Protein AF-A0A193CAE5-F1 (afdb_monomer_lite)

Organism: Amycolatopsis orientalis (NCBI:txid31958)

Structure (mmCIF, N/CA/C/O backbone):
data_AF-A0A193CAE5-F1
#
_entry.id   AF-A0A193CAE5-F1
#
loop_
_atom_site.group_PDB
_atom_site.id
_atom_site.type_symbol
_atom_site.label_atom_id
_atom_site.label_alt_id
_atom_site.label_comp_id
_atom_site.label_asym_id
_atom_site.label_entity_id
_atom_site.label_seq_id
_atom_site.pdbx_PDB_ins_code
_atom_site.Cartn_x
_atom_site.Cartn_y
_atom_site.Cartn_z
_atom_site.occupancy
_atom_site.B_iso_or_equiv
_atom_site.auth_seq_id
_atom_site.auth_comp_id
_atom_site.auth_asym_id
_atom_site.auth_atom_id
_atom_site.pdbx_PDB_model_num
ATOM 1 N N . MET A 1 1 ? -1.237 -3.701 -15.164 1.00 75.19 1 MET A N 1
ATOM 2 C CA . MET A 1 1 ? -2.541 -4.185 -14.655 1.00 75.19 1 MET A CA 1
ATOM 3 C C . MET A 1 1 ? -2.560 -4.292 -13.132 1.00 75.19 1 MET A C 1
ATOM 5 O O . MET A 1 1 ? -3.398 -3.635 -12.538 1.00 75.19 1 MET A O 1
ATOM 9 N N . PHE A 1 2 ? -1.618 -4.993 -12.483 1.00 80.44 2 PHE A N 1
ATOM 10 C CA . PHE A 1 2 ? -1.568 -5.095 -11.008 1.00 80.44 2 PHE A CA 1
ATOM 11 C C . PHE A 1 2 ? -1.561 -3.740 -10.274 1.00 80.44 2 PHE A C 1
ATOM 13 O O . PHE A 1 2 ? -2.334 -3.552 -9.340 1.00 80.44 2 PHE A O 1
ATOM 20 N N . GLY A 1 3 ? -0.791 -2.762 -10.768 1.00 77.44 3 GLY A N 1
ATOM 21 C CA . GLY A 1 3 ? -0.753 -1.414 -10.188 1.00 77.44 3 GLY A CA 1
ATOM 22 C C . GLY A 1 3 ? -2.081 -0.648 -10.248 1.00 77.44 3 GLY A C 1
ATOM 23 O O . GLY A 1 3 ? -2.358 0.125 -9.343 1.00 77.44 3 GLY A O 1
ATOM 24 N N . LEU A 1 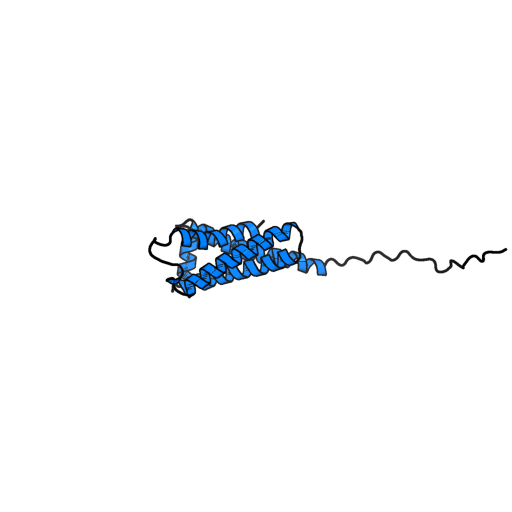4 ? -2.939 -0.899 -11.249 1.00 85.19 4 LEU A N 1
ATOM 25 C CA . LEU A 1 4 ? -4.275 -0.283 -11.327 1.00 85.19 4 LEU A CA 1
ATOM 26 C C . LEU A 1 4 ? -5.214 -0.851 -10.262 1.00 85.19 4 LEU A C 1
ATOM 28 O O . LEU A 1 4 ? -5.928 -0.098 -9.608 1.00 85.19 4 LEU A O 1
ATOM 32 N N . VAL A 1 5 ? -5.182 -2.173 -10.065 1.00 86.75 5 VAL A N 1
ATOM 33 C CA . VAL A 1 5 ? -5.970 -2.838 -9.018 1.00 86.75 5 VAL A CA 1
ATOM 34 C C . VAL A 1 5 ? -5.521 -2.344 -7.643 1.00 86.75 5 VAL A C 1
ATOM 36 O O . VAL A 1 5 ? -6.349 -1.920 -6.842 1.00 86.75 5 VAL A O 1
ATOM 39 N N . ALA A 1 6 ? -4.207 -2.307 -7.400 1.00 84.12 6 ALA A N 1
ATOM 40 C CA . ALA A 1 6 ? -3.646 -1.791 -6.156 1.00 84.12 6 ALA A CA 1
ATOM 41 C C . ALA A 1 6 ? -3.993 -0.307 -5.928 1.00 84.12 6 ALA A C 1
ATOM 43 O O . ALA A 1 6 ? -4.365 0.053 -4.815 1.00 84.12 6 ALA A O 1
ATOM 44 N N . ALA A 1 7 ? -3.946 0.534 -6.969 1.00 88.00 7 ALA A N 1
ATOM 45 C CA . ALA A 1 7 ? -4.352 1.938 -6.885 1.00 88.00 7 ALA A CA 1
ATOM 46 C C . ALA A 1 7 ? -5.833 2.089 -6.512 1.00 88.00 7 ALA A C 1
ATOM 48 O O . ALA A 1 7 ? -6.164 2.880 -5.631 1.00 88.00 7 ALA A O 1
ATOM 49 N N . GLY A 1 8 ? -6.716 1.308 -7.143 1.00 86.25 8 GLY A N 1
ATOM 50 C CA . GLY A 1 8 ? -8.148 1.317 -6.845 1.00 86.25 8 GLY A CA 1
ATOM 51 C C . GLY A 1 8 ? -8.439 0.909 -5.402 1.00 86.25 8 GLY A C 1
ATOM 52 O O . GLY A 1 8 ? -9.167 1.604 -4.696 1.00 86.25 8 GLY A O 1
ATOM 53 N N . CYS A 1 9 ? -7.819 -0.173 -4.926 1.00 87.81 9 CYS A N 1
ATOM 54 C CA . CYS A 1 9 ? -7.984 -0.625 -3.546 1.00 87.81 9 CYS A CA 1
ATOM 55 C C . CYS A 1 9 ? -7.408 0.372 -2.525 1.00 87.81 9 CYS A C 1
ATOM 57 O O . CYS A 1 9 ? -8.066 0.663 -1.525 1.00 87.81 9 CYS A O 1
ATOM 59 N N . ALA A 1 10 ? -6.221 0.928 -2.790 1.00 85.50 10 ALA A N 1
ATOM 60 C CA . ALA A 1 10 ? -5.585 1.914 -1.916 1.00 85.50 10 ALA A CA 1
ATOM 61 C C . ALA A 1 10 ? -6.377 3.225 -1.858 1.00 85.50 10 ALA A C 1
ATOM 63 O O . ALA A 1 10 ? -6.517 3.797 -0.783 1.00 85.50 10 ALA A O 1
ATOM 64 N N . GLY A 1 11 ? -6.944 3.670 -2.984 1.00 87.88 11 GLY A N 1
ATOM 65 C CA . GLY A 1 11 ? -7.785 4.866 -3.052 1.00 87.88 11 GLY A CA 1
ATOM 66 C C . GLY A 1 11 ? -9.171 4.669 -2.433 1.00 87.88 11 GLY A C 1
ATOM 67 O O . GLY A 1 11 ? -9.732 5.609 -1.876 1.00 87.88 11 GLY A O 1
ATOM 68 N N . TYR A 1 12 ? -9.710 3.447 -2.458 1.00 89.62 12 TYR A N 1
ATOM 69 C CA . TYR A 1 12 ? -11.018 3.144 -1.874 1.00 89.62 12 TYR A CA 1
ATOM 70 C C . TYR A 1 12 ? -11.061 3.395 -0.360 1.00 89.62 12 TYR A C 1
ATOM 72 O O . TYR A 1 12 ? -12.051 3.923 0.138 1.00 89.62 12 TYR A O 1
ATOM 80 N N . ILE A 1 13 ? -9.998 3.059 0.377 1.00 86.38 13 ILE A N 1
ATOM 81 C CA . ILE A 1 13 ? -9.950 3.198 1.844 1.00 86.38 13 ILE A CA 1
ATOM 82 C C . ILE A 1 13 ? -10.147 4.649 2.318 1.00 86.38 13 ILE A C 1
ATOM 84 O O . ILE A 1 13 ? -11.068 4.873 3.109 1.00 86.38 13 ILE A O 1
ATOM 88 N N . PRO A 1 14 ? -9.347 5.640 1.874 1.00 85.75 14 PRO A N 1
ATOM 89 C CA . PRO A 1 14 ? -9.513 7.018 2.317 1.00 85.75 14 PRO A CA 1
ATOM 90 C C . PRO A 1 14 ? -10.848 7.614 1.859 1.00 85.75 14 PRO A C 1
ATOM 92 O O . PRO A 1 14 ? -11.476 8.330 2.634 1.00 85.75 14 PRO A O 1
ATOM 95 N N . ILE A 1 15 ? -11.329 7.273 0.656 1.00 87.06 15 ILE A N 1
ATOM 96 C CA . ILE A 1 15 ? -12.635 7.731 0.154 1.00 87.06 15 ILE A CA 1
ATOM 97 C C . ILE A 1 15 ? -13.769 7.171 1.016 1.00 87.06 15 ILE A C 1
ATOM 99 O O . ILE A 1 15 ? -14.643 7.915 1.453 1.00 87.06 15 ILE A O 1
ATOM 103 N N . TYR A 1 16 ? -13.743 5.870 1.300 1.00 86.88 16 TYR A N 1
ATOM 104 C CA . TYR A 1 16 ? -14.740 5.220 2.142 1.00 86.88 16 TYR A CA 1
ATOM 105 C C . TYR A 1 16 ? -14.769 5.823 3.547 1.00 86.88 16 TYR A C 1
ATOM 107 O O . TYR A 1 16 ? -15.840 6.096 4.083 1.00 86.88 16 TYR A O 1
ATOM 115 N N . PHE A 1 17 ? -13.595 6.051 4.137 1.00 84.81 17 PHE A N 1
ATOM 116 C CA . PHE A 1 17 ? -13.485 6.663 5.455 1.00 84.81 17 PHE A CA 1
ATOM 117 C C . PHE A 1 17 ? -14.023 8.100 5.447 1.00 84.81 17 PHE A C 1
ATOM 119 O O . PHE A 1 17 ? -14.783 8.465 6.339 1.00 84.81 17 PHE A O 1
ATOM 126 N N . PHE A 1 18 ? -13.706 8.879 4.406 1.00 84.50 18 PHE A N 1
ATOM 127 C CA . PHE A 1 18 ? -14.218 10.237 4.213 1.00 84.50 18 PHE A CA 1
ATOM 128 C C . PHE A 1 18 ? -15.744 10.286 4.078 1.00 84.50 18 PHE A C 1
ATOM 130 O O . PHE A 1 18 ? -16.388 11.109 4.716 1.00 84.50 18 PHE A O 1
ATOM 137 N N . LEU A 1 19 ? -16.342 9.367 3.315 1.00 84.94 19 LEU A N 1
ATOM 138 C CA . LEU A 1 19 ? -17.798 9.290 3.143 1.00 84.94 19 LEU A CA 1
ATOM 139 C C . LEU A 1 19 ? -18.542 8.854 4.412 1.00 84.94 19 LEU A C 1
ATOM 141 O O . LEU A 1 19 ? -19.737 9.110 4.542 1.00 84.94 19 LEU A O 1
ATOM 145 N N . ARG A 1 20 ? -17.858 8.162 5.327 1.00 85.06 20 ARG A N 1
ATOM 146 C CA . ARG A 1 20 ? -18.448 7.623 6.560 1.00 85.06 20 ARG A CA 1
ATOM 147 C C . ARG A 1 20 ? -18.146 8.464 7.798 1.00 85.06 20 ARG A C 1
ATOM 149 O O . ARG A 1 20 ? -18.590 8.105 8.888 1.00 85.06 20 ARG A O 1
ATOM 156 N N . LEU A 1 21 ? -17.405 9.560 7.637 1.00 80.31 21 LEU A N 1
ATOM 157 C CA . LEU A 1 21 ? -17.171 10.534 8.695 1.00 80.31 21 LEU A CA 1
ATOM 158 C C . LEU A 1 21 ? -18.508 11.197 9.086 1.00 80.31 21 LEU A C 1
ATOM 160 O O . LEU A 1 21 ? -19.229 11.675 8.210 1.00 80.31 21 LEU A O 1
ATOM 164 N N . PRO A 1 22 ? -18.871 11.222 10.385 1.00 78.50 22 PRO A N 1
ATOM 165 C CA . PRO A 1 22 ? -20.088 11.882 10.847 1.00 78.50 22 PRO A CA 1
ATOM 166 C C . PRO A 1 22 ? -20.084 13.365 10.466 1.00 78.50 22 PRO A C 1
ATOM 168 O O . PRO A 1 22 ? -19.051 14.023 10.580 1.00 78.50 22 PRO A O 1
ATOM 171 N N . SER A 1 23 ? -21.243 13.923 10.110 1.00 65.62 23 SER A N 1
ATOM 172 C CA . SER A 1 23 ? -21.424 15.297 9.601 1.00 65.62 23 SER A CA 1
ATOM 173 C C . SER A 1 23 ? -21.075 16.440 10.579 1.00 65.62 23 SER A C 1
ATOM 175 O O . SER A 1 23 ? -21.371 17.596 10.298 1.00 65.62 23 SER A O 1
ATOM 177 N N . GLY A 1 24 ? -20.432 16.142 11.711 1.00 64.56 24 GLY A N 1
ATOM 178 C CA . GLY A 1 24 ? -19.883 17.109 12.671 1.00 64.56 24 GLY A CA 1
ATOM 179 C C . GLY A 1 24 ? -18.398 16.900 13.000 1.00 64.56 24 GLY A C 1
ATOM 180 O O . GLY A 1 24 ? -17.849 17.628 13.822 1.00 64.56 24 GLY A O 1
ATOM 181 N N . PHE A 1 25 ? -17.734 15.918 12.381 1.00 67.50 25 PHE A N 1
ATOM 182 C CA . PHE A 1 25 ? -16.305 15.659 12.550 1.00 67.50 25 PHE A CA 1
ATOM 183 C C . PHE A 1 25 ? -15.535 16.115 11.307 1.00 67.50 25 PHE A C 1
ATOM 185 O O . PHE A 1 25 ? -15.794 15.658 10.198 1.00 67.50 25 PHE A O 1
ATOM 192 N N . SER A 1 26 ? -14.562 17.007 11.500 1.00 71.69 26 SER A N 1
ATOM 193 C CA . SER A 1 26 ? -13.623 17.406 10.448 1.00 71.69 26 SER A CA 1
ATOM 194 C C . SER A 1 26 ? -12.415 16.467 10.415 1.00 71.69 26 SER A C 1
ATOM 196 O O . SER A 1 26 ? -12.033 15.907 11.445 1.00 71.69 26 SER A O 1
ATOM 198 N N . ILE A 1 27 ? -11.760 16.355 9.252 1.00 71.75 27 ILE A N 1
ATOM 199 C CA . ILE A 1 27 ? -10.479 15.643 9.083 1.00 71.75 27 ILE A CA 1
ATOM 200 C C . ILE A 1 27 ? -9.443 16.115 10.121 1.00 71.75 27 ILE A C 1
ATOM 202 O O . ILE A 1 27 ? -8.650 15.314 10.609 1.00 71.75 27 ILE A O 1
ATOM 206 N N . GLY A 1 28 ? -9.481 17.399 10.498 1.00 73.75 28 GLY A N 1
ATOM 207 C CA . GLY A 1 28 ? -8.568 17.987 11.483 1.00 73.75 28 GLY A CA 1
ATOM 208 C C . GLY A 1 28 ? -8.719 17.457 12.914 1.00 73.75 28 GLY A C 1
ATOM 209 O O . GLY A 1 28 ? -7.815 17.648 13.717 1.00 73.75 28 GLY A O 1
ATOM 210 N N . ASN A 1 29 ? -9.818 16.763 13.228 1.00 79.81 29 ASN A N 1
ATOM 211 C CA . ASN A 1 29 ? -10.065 16.193 14.557 1.00 79.81 29 ASN A CA 1
ATOM 212 C C . ASN A 1 29 ? -9.627 14.723 14.663 1.00 79.81 29 ASN A C 1
ATOM 214 O O . ASN A 1 29 ? -9.819 14.095 15.706 1.00 79.81 29 ASN A O 1
ATOM 218 N N . LEU A 1 30 ? -9.090 14.142 13.586 1.00 80.25 30 LEU A N 1
ATOM 219 C CA . LEU A 1 30 ? -8.605 12.767 13.596 1.00 80.25 30 LEU A CA 1
ATOM 220 C C . LEU A 1 30 ? -7.261 12.671 14.334 1.00 80.25 30 LEU A C 1
ATOM 222 O O . LEU A 1 30 ? -6.442 13.588 14.242 1.00 80.25 30 LEU A O 1
ATOM 226 N N . PRO A 1 31 ? -6.982 11.542 15.014 1.00 85.81 31 PRO A N 1
ATOM 227 C CA . PRO A 1 31 ? -5.656 11.276 15.555 1.00 85.81 31 PRO A CA 1
ATOM 228 C C . PRO A 1 31 ? -4.602 11.421 14.455 1.00 85.81 31 PRO A C 1
ATOM 230 O O . PRO A 1 31 ? -4.781 10.892 13.355 1.00 85.81 31 PRO A O 1
ATOM 233 N N . GLY A 1 32 ? -3.486 12.093 14.750 1.00 86.25 32 GLY A N 1
ATOM 234 C CA . GLY A 1 32 ? -2.454 12.375 13.745 1.00 86.25 32 GLY A CA 1
ATOM 235 C C . GLY A 1 32 ? -1.959 11.119 13.020 1.00 86.25 32 GLY A C 1
ATOM 236 O O . GLY A 1 32 ? -1.728 11.149 11.820 1.00 86.25 32 GLY A O 1
ATOM 237 N N . LEU A 1 33 ? -1.898 9.987 13.725 1.00 87.62 33 LEU A N 1
ATOM 238 C CA . LEU A 1 33 ? -1.501 8.685 13.183 1.00 87.62 33 LEU A CA 1
ATOM 239 C C . LEU A 1 33 ? -2.522 8.102 12.182 1.00 87.62 33 LEU A C 1
ATOM 241 O O . LEU A 1 33 ? -2.153 7.468 11.196 1.00 87.62 33 LEU A O 1
ATOM 245 N N . VAL A 1 34 ? -3.816 8.348 12.399 1.00 86.62 34 VAL A N 1
ATOM 246 C CA . VAL A 1 34 ? -4.875 7.975 11.448 1.00 86.62 34 VAL A CA 1
ATOM 247 C C . VAL A 1 34 ? -4.784 8.868 10.213 1.00 86.62 34 VAL A C 1
ATOM 249 O O . VAL A 1 34 ? -4.871 8.382 9.088 1.00 86.62 34 VAL A O 1
ATOM 252 N N . LEU A 1 35 ? -4.531 10.165 10.403 1.00 87.94 35 LEU A N 1
ATOM 253 C CA . LEU A 1 35 ? -4.366 11.106 9.299 1.00 87.94 35 LEU A CA 1
ATOM 254 C C . LEU A 1 35 ? -3.151 10.764 8.425 1.00 87.94 35 LEU A C 1
ATOM 256 O O . LEU A 1 35 ? -3.260 10.777 7.199 1.00 87.94 35 LEU A O 1
ATOM 260 N N . THR A 1 36 ? -2.013 10.412 9.031 1.00 88.88 36 THR A N 1
ATOM 261 C CA . THR A 1 36 ? -0.827 9.978 8.280 1.00 88.88 36 THR A CA 1
ATOM 262 C C . THR A 1 36 ? -1.082 8.678 7.532 1.00 88.88 36 THR A C 1
ATOM 264 O O . THR A 1 36 ? -0.704 8.579 6.367 1.00 88.88 36 THR A O 1
ATOM 267 N N . MET A 1 37 ? -1.771 7.712 8.141 1.00 91.06 37 MET A N 1
ATOM 268 C CA . MET A 1 37 ? -2.173 6.472 7.475 1.00 91.06 37 MET A CA 1
ATOM 269 C C . MET A 1 37 ? -3.074 6.744 6.258 1.00 91.06 37 MET A C 1
ATOM 271 O O . MET A 1 37 ? -2.811 6.230 5.170 1.00 91.06 37 MET A O 1
ATOM 275 N N . LEU A 1 38 ? -4.110 7.577 6.408 1.00 89.00 38 LEU A N 1
ATOM 276 C CA . LEU A 1 38 ? -4.983 7.980 5.299 1.00 89.00 38 LEU A CA 1
ATOM 277 C C . LEU A 1 38 ? -4.208 8.715 4.199 1.00 89.00 38 LEU A C 1
ATOM 279 O O . LEU A 1 38 ? -4.403 8.431 3.017 1.00 89.00 38 LEU A O 1
ATOM 283 N N . GLY A 1 39 ? -3.309 9.623 4.586 1.00 90.56 39 GLY A N 1
ATOM 284 C CA . GLY A 1 39 ? -2.431 10.338 3.665 1.00 90.56 39 GLY A CA 1
ATOM 285 C C . GLY A 1 39 ? -1.509 9.395 2.894 1.00 90.56 39 GLY A C 1
ATOM 286 O O . GLY A 1 39 ? -1.378 9.533 1.681 1.00 90.56 39 GLY A O 1
ATOM 287 N N . LEU A 1 40 ? -0.935 8.392 3.564 1.00 91.81 40 LEU A N 1
ATOM 288 C CA . LEU A 1 40 ? -0.105 7.358 2.945 1.00 91.81 40 LEU A CA 1
ATOM 289 C C . LEU A 1 40 ? -0.894 6.546 1.917 1.00 91.81 40 LEU A C 1
ATOM 291 O O . LEU A 1 40 ? -0.412 6.382 0.800 1.00 91.81 40 LEU A O 1
ATOM 295 N N . TYR A 1 41 ? -2.106 6.086 2.245 1.00 90.38 41 TYR A N 1
ATOM 296 C CA . TYR A 1 41 ? -2.954 5.364 1.288 1.00 90.38 41 TYR A CA 1
ATOM 297 C C . TYR A 1 41 ? -3.343 6.226 0.084 1.00 90.38 41 TYR A C 1
ATOM 299 O O . TYR A 1 41 ? -3.289 5.749 -1.051 1.00 90.38 41 TYR A O 1
ATOM 307 N N . LEU A 1 42 ? -3.691 7.496 0.309 1.00 91.56 42 LEU A N 1
ATOM 308 C CA . LEU A 1 42 ? -4.042 8.423 -0.765 1.00 91.56 42 LEU A CA 1
ATOM 309 C C . LEU A 1 42 ? -2.845 8.688 -1.686 1.00 91.56 42 LEU A C 1
ATOM 311 O O . LEU A 1 42 ? -2.962 8.584 -2.908 1.00 91.56 42 LEU A O 1
ATOM 315 N N . LEU A 1 43 ? -1.680 8.984 -1.107 1.00 92.69 43 LEU A N 1
ATOM 316 C CA . LEU A 1 43 ? -0.456 9.229 -1.864 1.00 92.69 43 LEU A CA 1
ATOM 317 C C . LEU A 1 43 ? -0.030 7.965 -2.618 1.00 92.69 43 LEU A C 1
ATOM 319 O O . LEU A 1 43 ? 0.274 8.030 -3.806 1.00 92.69 43 LEU A O 1
ATOM 323 N N . ALA A 1 44 ? -0.101 6.799 -1.974 1.00 91.38 44 ALA A N 1
ATOM 324 C CA . ALA A 1 44 ? 0.161 5.518 -2.614 1.00 91.38 44 ALA A CA 1
ATOM 325 C C . ALA A 1 44 ? -0.760 5.279 -3.817 1.00 91.38 44 ALA A C 1
ATOM 327 O O . ALA A 1 44 ? -0.282 4.897 -4.884 1.00 91.38 44 ALA A O 1
ATOM 328 N N . ALA A 1 45 ? -2.061 5.553 -3.678 1.00 91.75 45 ALA A N 1
ATOM 329 C CA . ALA A 1 45 ? -3.029 5.413 -4.760 1.00 91.75 45 ALA A CA 1
ATOM 330 C C . ALA A 1 45 ? -2.685 6.310 -5.958 1.00 91.75 45 ALA A C 1
ATOM 332 O O . ALA A 1 45 ? -2.717 5.840 -7.095 1.00 91.75 45 ALA A O 1
ATOM 333 N N . LEU A 1 46 ? -2.286 7.564 -5.716 1.00 92.62 46 LEU A N 1
ATOM 334 C CA . LEU A 1 46 ? -1.862 8.490 -6.772 1.00 92.62 46 LEU A CA 1
ATOM 335 C C . LEU A 1 46 ? -0.596 8.003 -7.485 1.00 92.62 46 LEU A C 1
ATOM 337 O O . LEU A 1 46 ? -0.564 7.946 -8.714 1.00 92.62 46 LEU A O 1
ATOM 341 N N . PHE A 1 47 ? 0.428 7.603 -6.730 1.00 91.56 47 PHE A N 1
ATOM 342 C CA . PHE A 1 47 ? 1.679 7.094 -7.295 1.00 91.56 47 PHE A CA 1
ATOM 343 C C . PHE A 1 47 ? 1.457 5.810 -8.099 1.00 91.56 47 PHE A C 1
ATOM 345 O O . PHE A 1 47 ? 1.987 5.674 -9.202 1.00 91.56 47 PHE A O 1
ATOM 352 N N . LEU A 1 48 ? 0.633 4.890 -7.591 1.00 89.12 48 LEU A N 1
ATOM 353 C CA . LEU A 1 48 ? 0.281 3.661 -8.296 1.00 89.12 48 LEU A CA 1
ATOM 354 C C . LEU A 1 48 ? -0.553 3.935 -9.549 1.00 89.12 48 LEU A C 1
ATOM 356 O O . LEU A 1 48 ? -0.304 3.310 -10.577 1.00 89.12 48 LEU A O 1
ATOM 360 N N . LEU A 1 49 ? -1.494 4.880 -9.501 1.00 91.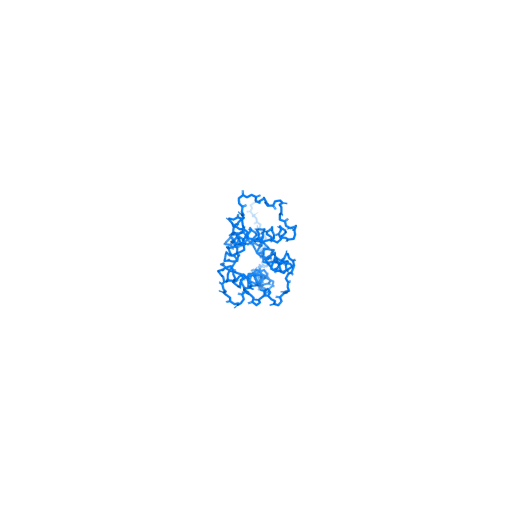50 49 LEU A N 1
ATOM 361 C CA . LEU A 1 49 ? -2.320 5.254 -10.649 1.00 91.50 49 LEU A CA 1
ATOM 362 C C . LEU A 1 49 ? -1.472 5.888 -11.756 1.00 91.50 49 LEU A C 1
ATOM 364 O O . LEU A 1 49 ? -1.488 5.415 -12.893 1.00 91.50 49 LEU A O 1
ATOM 368 N N . ILE A 1 50 ? -0.691 6.919 -11.420 1.00 90.62 50 ILE A N 1
ATOM 369 C CA . ILE A 1 50 ? 0.177 7.626 -12.373 1.00 90.62 50 ILE A CA 1
ATOM 370 C C . ILE A 1 50 ? 1.266 6.683 -12.888 1.00 90.62 50 ILE A C 1
ATOM 372 O O . ILE A 1 50 ? 1.550 6.667 -14.088 1.00 90.62 50 ILE A O 1
ATOM 376 N N . GLY A 1 51 ? 1.849 5.862 -12.011 1.00 85.38 51 GLY A N 1
ATOM 377 C CA . GLY A 1 51 ? 2.847 4.860 -12.371 1.00 85.38 51 GLY A CA 1
ATOM 378 C C . GLY A 1 51 ? 2.287 3.796 -13.310 1.00 85.38 51 GLY A C 1
ATOM 379 O O . GLY A 1 51 ? 2.912 3.482 -14.323 1.00 85.38 51 GLY A O 1
ATOM 380 N N . ALA A 1 52 ? 1.079 3.293 -13.041 1.00 86.31 52 ALA A N 1
ATOM 381 C CA . ALA A 1 52 ? 0.418 2.318 -13.901 1.00 86.31 52 ALA A CA 1
ATOM 382 C C . ALA A 1 52 ? 0.047 2.917 -15.262 1.00 86.31 52 ALA A C 1
ATOM 384 O O . ALA A 1 52 ? 0.232 2.246 -16.278 1.00 86.31 52 ALA A O 1
ATOM 385 N N . LEU A 1 53 ? -0.410 4.173 -15.298 1.00 87.94 53 LEU A N 1
ATOM 386 C CA . LEU A 1 53 ? -0.722 4.870 -16.545 1.00 87.94 53 LEU A CA 1
ATOM 387 C C . LEU A 1 53 ? 0.551 5.142 -17.367 1.00 87.94 53 LEU A C 1
ATOM 389 O O . LEU A 1 53 ? 0.610 4.846 -18.557 1.00 87.94 53 LEU A O 1
ATOM 393 N N . SER A 1 54 ? 1.617 5.599 -1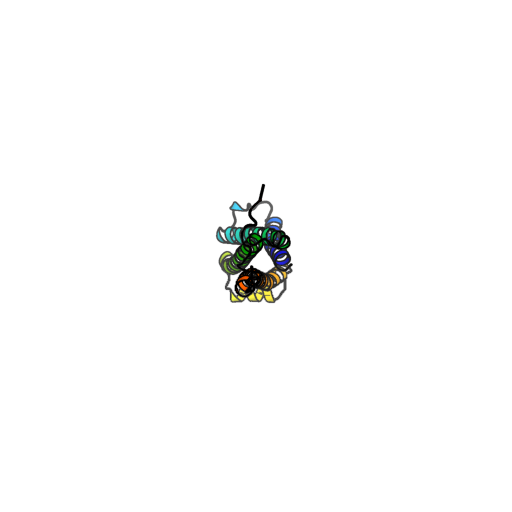6.709 1.00 84.81 54 SER A N 1
ATOM 394 C CA . SER A 1 54 ? 2.933 5.836 -17.323 1.00 84.81 54 SER A CA 1
ATOM 395 C C . SER A 1 54 ? 3.607 4.549 -17.813 1.00 84.81 54 SER A C 1
ATOM 397 O O . SER A 1 54 ? 4.354 4.572 -18.795 1.00 84.81 54 SER A O 1
ATOM 399 N N . ALA A 1 55 ? 3.346 3.412 -17.162 1.00 81.38 55 ALA A N 1
ATOM 400 C CA . ALA A 1 55 ? 3.883 2.118 -17.569 1.00 81.38 55 ALA A CA 1
ATOM 401 C C . ALA A 1 55 ? 3.347 1.659 -18.939 1.00 81.38 55 ALA A C 1
ATOM 403 O O . ALA A 1 55 ? 4.072 0.966 -19.656 1.00 81.38 55 ALA A O 1
ATOM 404 N N . PHE A 1 56 ? 2.147 2.091 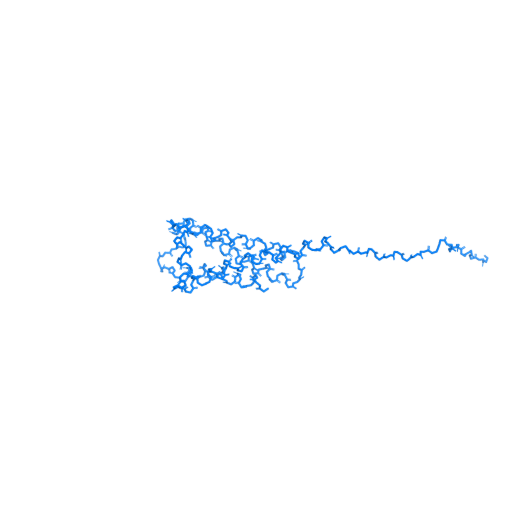-19.358 1.00 78.56 56 PHE A N 1
ATOM 405 C CA . PHE A 1 56 ? 1.655 1.837 -20.722 1.00 78.56 56 PHE A CA 1
ATOM 406 C C . PHE A 1 56 ? 2.556 2.470 -21.787 1.00 78.56 56 PHE A C 1
ATOM 408 O O . PHE A 1 56 ? 2.798 1.866 -22.830 1.00 78.56 56 PHE A O 1
ATOM 415 N N . PHE A 1 57 ? 3.145 3.628 -21.485 1.00 81.00 57 PHE A N 1
ATOM 416 C CA . PHE A 1 57 ? 4.102 4.311 -22.357 1.00 81.00 57 PHE A CA 1
ATOM 417 C C . PHE A 1 57 ? 5.529 3.740 -22.261 1.00 81.00 57 PHE A C 1
ATOM 419 O O . PHE A 1 57 ? 6.463 4.324 -22.806 1.00 81.00 57 PHE A O 1
ATOM 426 N N . ARG A 1 58 ? 5.729 2.604 -21.568 1.00 70.06 58 ARG A N 1
ATOM 427 C CA . ARG A 1 58 ? 7.042 1.973 -21.311 1.00 70.06 58 ARG A CA 1
ATOM 428 C C . ARG A 1 58 ? 8.070 2.931 -20.692 1.00 70.06 58 ARG A C 1
ATOM 430 O O . ARG A 1 58 ? 9.275 2.773 -20.890 1.00 70.06 58 ARG A O 1
ATOM 437 N N . SER A 1 59 ? 7.600 3.919 -19.933 1.00 72.75 59 SER A N 1
ATOM 438 C CA . SER A 1 59 ? 8.466 4.899 -19.284 1.00 72.75 59 SER A CA 1
ATOM 439 C C . SER A 1 59 ? 9.140 4.302 -18.048 1.00 72.75 59 SER A C 1
ATOM 441 O O . SER A 1 59 ? 8.476 3.716 -17.191 1.00 72.75 59 SER A O 1
ATOM 443 N N . VAL A 1 60 ? 10.457 4.502 -17.918 1.00 77.56 60 VAL A N 1
ATOM 444 C CA . VAL A 1 60 ? 11.218 4.136 -16.708 1.00 77.56 60 VAL A CA 1
ATOM 445 C C . VAL A 1 60 ? 10.664 4.867 -15.482 1.00 77.56 60 VAL A C 1
ATOM 447 O O . VAL A 1 60 ? 10.572 4.275 -14.409 1.00 77.56 60 VAL A O 1
ATOM 450 N N . ALA A 1 61 ? 10.202 6.110 -15.653 1.00 81.88 61 ALA A N 1
ATOM 451 C CA . ALA A 1 61 ? 9.560 6.871 -14.584 1.00 81.88 61 ALA A CA 1
ATOM 452 C C . ALA A 1 61 ? 8.303 6.162 -14.049 1.00 81.88 61 ALA A C 1
ATOM 454 O O . ALA A 1 61 ? 8.071 6.158 -12.843 1.00 81.88 61 ALA A O 1
ATOM 455 N N . GLY A 1 62 ? 7.539 5.488 -14.919 1.00 82.94 62 GLY A N 1
ATOM 456 C CA . GLY A 1 62 ? 6.371 4.701 -14.517 1.00 82.94 62 GLY A CA 1
ATOM 457 C C . GLY A 1 62 ? 6.731 3.546 -13.582 1.00 82.94 62 GLY A C 1
ATOM 458 O O . GLY A 1 62 ? 6.051 3.335 -12.583 1.00 82.94 62 GLY A O 1
ATOM 459 N N . ALA A 1 63 ? 7.839 2.848 -13.848 1.00 83.62 63 ALA A N 1
ATOM 460 C CA . ALA A 1 63 ? 8.324 1.788 -12.965 1.00 83.62 63 ALA A CA 1
ATOM 461 C C . ALA A 1 63 ? 8.749 2.337 -11.592 1.00 83.62 63 ALA A C 1
ATOM 463 O O . ALA A 1 63 ? 8.375 1.769 -10.570 1.00 83.62 63 ALA A O 1
ATOM 464 N N . VAL A 1 64 ? 9.458 3.471 -11.556 1.00 86.94 64 VAL A N 1
ATOM 465 C CA . VAL A 1 64 ? 9.861 4.125 -10.297 1.00 86.94 64 VAL A CA 1
ATOM 466 C C . VAL A 1 64 ? 8.639 4.545 -9.474 1.00 86.94 64 VAL A C 1
ATOM 468 O O . VAL A 1 64 ? 8.579 4.271 -8.277 1.00 86.94 64 VAL A O 1
ATOM 471 N N . LEU A 1 65 ? 7.634 5.145 -10.116 1.00 88.44 65 LEU A N 1
ATOM 472 C CA . LEU A 1 65 ? 6.372 5.524 -9.474 1.00 88.44 65 LEU A CA 1
ATOM 473 C C . LEU A 1 65 ? 5.622 4.310 -8.908 1.00 88.44 65 LEU A C 1
ATOM 475 O O . LEU A 1 65 ? 5.103 4.385 -7.797 1.00 88.44 65 LEU A O 1
ATOM 479 N N . LEU A 1 66 ? 5.608 3.181 -9.626 1.00 89.06 66 LEU A N 1
ATOM 480 C CA . LEU A 1 66 ? 5.010 1.933 -9.138 1.00 89.06 66 LEU A CA 1
ATOM 481 C C . LEU A 1 66 ? 5.751 1.371 -7.921 1.00 89.06 66 LEU A C 1
ATOM 483 O O . LEU A 1 66 ? 5.100 0.947 -6.966 1.00 89.06 66 LEU A O 1
ATOM 487 N N . VAL A 1 67 ? 7.088 1.403 -7.924 1.00 89.50 67 VAL A N 1
ATOM 488 C CA . VAL A 1 67 ? 7.905 0.998 -6.768 1.00 89.50 67 VAL A CA 1
ATOM 489 C C . VAL A 1 67 ? 7.568 1.870 -5.562 1.00 89.50 67 VAL A C 1
ATOM 491 O O . VAL A 1 67 ? 7.164 1.340 -4.529 1.00 89.50 67 VAL A O 1
ATOM 494 N N . LEU A 1 68 ? 7.643 3.196 -5.702 1.00 91.88 68 LEU A N 1
ATOM 495 C CA . LEU A 1 68 ? 7.334 4.127 -4.613 1.00 91.88 68 LEU A CA 1
ATOM 496 C C . LEU A 1 68 ? 5.901 3.948 -4.100 1.00 91.88 68 LEU A C 1
ATOM 498 O O . LEU A 1 68 ? 5.694 3.803 -2.898 1.00 91.88 68 LEU A O 1
ATOM 502 N N . GLY A 1 69 ? 4.922 3.878 -5.002 1.00 90.44 69 GLY A N 1
ATOM 503 C CA . GLY A 1 69 ? 3.522 3.659 -4.647 1.00 90.44 69 GLY A CA 1
ATOM 504 C C . GLY A 1 69 ? 3.302 2.348 -3.892 1.00 90.44 69 GLY A C 1
ATOM 505 O O . GLY A 1 69 ? 2.611 2.329 -2.877 1.00 90.44 69 GLY A O 1
ATOM 506 N N . SER A 1 70 ? 3.933 1.256 -4.328 1.00 90.00 70 SER A N 1
ATOM 507 C CA . SER A 1 70 ? 3.811 -0.042 -3.652 1.00 90.00 70 SER A CA 1
ATOM 508 C C . SER A 1 70 ? 4.449 -0.053 -2.259 1.00 90.00 70 SER A C 1
ATOM 510 O O . SER A 1 70 ? 3.852 -0.590 -1.326 1.00 90.00 70 SER A O 1
ATOM 512 N N . LEU A 1 71 ? 5.602 0.602 -2.085 1.00 92.69 71 LEU A N 1
ATOM 513 C CA . LEU A 1 71 ? 6.238 0.771 -0.776 1.00 92.69 71 LEU A CA 1
ATOM 514 C C . LEU A 1 71 ? 5.361 1.590 0.174 1.00 92.69 71 LEU A C 1
ATOM 516 O O . LEU A 1 71 ? 5.238 1.242 1.346 1.00 92.69 71 LEU A O 1
ATOM 520 N N . LEU A 1 72 ? 4.710 2.636 -0.334 1.00 92.81 72 LEU A N 1
ATOM 521 C CA . LEU A 1 72 ? 3.794 3.456 0.455 1.00 92.81 72 LEU A CA 1
ATOM 522 C C . LEU A 1 72 ? 2.557 2.675 0.904 1.00 92.81 72 LEU A C 1
ATOM 524 O O . LEU A 1 72 ? 2.150 2.837 2.050 1.00 92.81 72 LEU A O 1
ATOM 528 N N . VAL A 1 73 ? 1.995 1.792 0.065 1.00 92.06 73 VAL A N 1
ATOM 529 C CA . VAL A 1 73 ? 0.911 0.888 0.502 1.00 92.06 73 VAL A CA 1
ATOM 530 C C . VAL A 1 73 ? 1.393 -0.004 1.642 1.00 92.06 73 VAL A C 1
ATOM 532 O O . VAL A 1 73 ? 0.716 -0.103 2.659 1.00 92.06 73 VAL A O 1
ATOM 535 N N . ILE A 1 74 ? 2.566 -0.628 1.503 1.00 90.44 74 ILE A N 1
ATOM 536 C CA . ILE A 1 74 ? 3.120 -1.504 2.547 1.00 90.44 74 ILE A CA 1
ATOM 537 C C . ILE A 1 74 ? 3.313 -0.720 3.850 1.00 90.44 74 ILE A C 1
ATOM 539 O O . ILE A 1 74 ? 2.890 -1.177 4.910 1.00 90.44 74 ILE A O 1
ATOM 543 N N . ALA A 1 75 ? 3.880 0.485 3.775 1.00 91.12 75 ALA A N 1
ATOM 544 C CA . ALA A 1 75 ? 4.028 1.360 4.931 1.00 91.12 75 ALA A CA 1
ATOM 545 C C . ALA A 1 75 ? 2.669 1.713 5.559 1.00 91.12 75 ALA A C 1
ATOM 547 O O . ALA A 1 75 ? 2.514 1.593 6.772 1.00 91.12 75 ALA A O 1
ATOM 548 N N . ALA A 1 76 ? 1.667 2.076 4.753 1.00 89.12 76 ALA A N 1
ATOM 549 C CA . ALA A 1 76 ? 0.324 2.405 5.231 1.00 89.12 76 ALA A CA 1
ATOM 550 C C . ALA A 1 76 ? -0.316 1.236 5.999 1.00 89.12 76 ALA A C 1
ATOM 552 O O . ALA A 1 76 ? -0.869 1.430 7.080 1.00 89.12 76 ALA A O 1
ATOM 553 N N . VAL A 1 77 ? -0.171 0.015 5.477 1.00 87.88 77 VAL A N 1
ATOM 554 C CA . VAL A 1 77 ? -0.674 -1.220 6.097 1.00 87.88 77 VAL A CA 1
ATOM 555 C C . VAL A 1 77 ? -0.012 -1.500 7.445 1.00 87.88 77 VAL A C 1
ATOM 557 O O . VAL A 1 77 ? -0.676 -1.984 8.359 1.00 87.88 77 VAL A O 1
ATOM 560 N N . LEU A 1 78 ? 1.284 -1.218 7.576 1.00 88.75 78 LEU A N 1
ATOM 561 C CA . LEU A 1 78 ? 2.024 -1.430 8.822 1.00 88.75 78 LEU A CA 1
ATOM 562 C C . LEU A 1 78 ? 1.719 -0.354 9.870 1.00 88.75 78 LEU A C 1
ATOM 564 O O . LEU A 1 78 ? 1.648 -0.653 11.058 1.00 88.75 78 LEU A O 1
ATOM 568 N N . VAL A 1 79 ? 1.506 0.887 9.433 1.00 89.88 79 VAL A N 1
ATOM 569 C CA . VAL A 1 79 ? 1.144 2.015 10.306 1.00 89.88 79 VAL A CA 1
ATOM 570 C C . VAL A 1 79 ? -0.273 1.865 10.859 1.00 89.88 79 VAL A C 1
ATOM 572 O O . VAL A 1 79 ? -0.579 2.320 11.956 1.00 89.88 79 VAL A O 1
ATOM 575 N N . GLU A 1 80 ? -1.145 1.194 10.127 1.00 86.88 80 GLU A N 1
ATOM 576 C CA . GLU A 1 80 ? -2.552 1.067 10.461 1.00 86.88 80 GLU A CA 1
ATOM 577 C C . GLU A 1 80 ? -2.889 0.460 11.839 1.00 86.88 80 GLU A C 1
ATOM 579 O O . GLU A 1 80 ? -3.622 1.100 12.596 1.00 86.88 80 GLU A O 1
ATOM 584 N N . PRO A 1 81 ? -2.383 -0.721 12.237 1.00 87.12 81 PRO A N 1
ATOM 585 C CA . PRO A 1 81 ? -2.627 -1.242 13.583 1.00 87.12 81 PRO A CA 1
ATOM 586 C C . PRO A 1 81 ? -2.108 -0.296 14.674 1.00 87.12 81 PRO A C 1
ATOM 588 O O . PRO A 1 81 ? -2.741 -0.183 15.721 1.00 87.12 81 PRO A O 1
ATOM 591 N N . LEU A 1 82 ? -1.022 0.443 14.414 1.00 88.25 82 LEU A N 1
ATOM 592 C CA . LEU A 1 82 ? -0.516 1.468 15.333 1.00 88.25 82 LEU A CA 1
ATOM 593 C C . LEU A 1 82 ? -1.481 2.656 15.431 1.00 88.25 82 LEU A C 1
ATOM 595 O O . LEU A 1 82 ? -1.705 3.174 16.520 1.00 88.25 82 LEU A O 1
ATOM 599 N N . ALA A 1 83 ? -2.100 3.056 14.317 1.00 85.81 83 ALA A N 1
ATOM 600 C CA . ALA A 1 83 ? -3.042 4.171 14.279 1.00 85.81 83 ALA A CA 1
ATOM 601 C C . ALA A 1 83 ? -4.308 3.922 15.110 1.00 85.81 83 ALA A C 1
ATOM 603 O O . ALA A 1 83 ? -4.892 4.867 15.640 1.00 85.81 83 ALA A O 1
ATOM 604 N N . PHE A 1 84 ? -4.699 2.655 15.259 1.00 84.31 84 PHE A N 1
ATOM 605 C CA . PHE A 1 84 ? -5.860 2.237 16.045 1.00 84.31 84 PHE A CA 1
ATOM 606 C C . PHE A 1 84 ? -5.496 1.581 17.390 1.00 84.31 84 PHE A C 1
ATOM 608 O O . PHE A 1 84 ? -6.368 0.984 18.017 1.00 84.31 84 PHE A O 1
ATOM 615 N N . ASN A 1 85 ? -4.237 1.683 17.846 1.00 82.62 85 ASN A N 1
ATOM 616 C CA . ASN A 1 85 ? -3.735 1.043 19.076 1.00 82.62 85 ASN A CA 1
ATOM 617 C C . ASN A 1 85 ? -4.054 -0.466 19.168 1.00 82.62 85 ASN A C 1
ATOM 619 O O . ASN A 1 85 ? -4.304 -1.007 20.245 1.00 82.62 85 ASN A O 1
ATOM 623 N N . GLY A 1 86 ? -4.073 -1.154 18.027 1.00 83.69 86 GLY A N 1
ATOM 624 C CA . GLY A 1 86 ? -4.380 -2.576 17.922 1.00 83.69 86 GLY A CA 1
ATOM 625 C C . GLY A 1 86 ? -3.127 -3.448 17.862 1.00 83.69 86 GLY A C 1
ATOM 626 O O . GLY A 1 86 ? -2.069 -3.043 17.383 1.00 83.69 86 GLY A O 1
ATOM 627 N N . THR A 1 87 ? -3.249 -4.702 18.293 1.00 89.81 87 THR A N 1
ATOM 628 C CA . THR A 1 87 ? -2.197 -5.706 18.090 1.00 89.81 87 THR A CA 1
ATOM 629 C C . THR A 1 87 ? -2.213 -6.209 16.645 1.00 89.81 87 THR A C 1
ATOM 631 O O . THR A 1 87 ? -3.271 -6.569 16.124 1.00 89.81 87 THR A O 1
ATOM 634 N N . TYR A 1 88 ? -1.037 -6.334 16.018 1.00 86.62 88 TYR A N 1
ATOM 635 C CA . TYR A 1 88 ? -0.893 -6.845 14.646 1.00 86.62 88 TYR A CA 1
ATOM 636 C C . TYR A 1 88 ? -1.601 -8.192 14.421 1.00 86.62 88 TYR A C 1
ATOM 638 O O . TYR A 1 88 ? -2.281 -8.367 13.413 1.00 86.62 88 TYR A O 1
ATOM 646 N N . GLY A 1 89 ? -1.506 -9.130 15.371 1.00 88.38 89 GLY A N 1
ATOM 647 C CA . GLY A 1 89 ? -2.155 -10.442 15.254 1.00 88.38 89 GLY A CA 1
ATOM 648 C C . GLY A 1 89 ? -3.681 -10.357 15.148 1.00 88.38 89 GLY A C 1
ATOM 649 O O . GLY A 1 89 ? -4.283 -11.024 14.308 1.00 88.38 89 GLY A O 1
ATOM 650 N N . VAL A 1 90 ? -4.307 -9.487 15.946 1.00 87.56 90 VAL A N 1
ATOM 651 C CA . VAL A 1 90 ? -5.760 -9.256 15.896 1.00 87.56 90 VAL A CA 1
ATOM 652 C C . VAL A 1 90 ? -6.138 -8.538 14.603 1.00 87.56 90 VAL A C 1
ATOM 654 O O . VAL A 1 90 ? -7.100 -8.929 13.946 1.00 87.56 90 VAL A O 1
ATOM 657 N N . TYR A 1 91 ? -5.351 -7.539 14.199 1.00 87.38 91 TYR A N 1
ATOM 658 C CA . TYR A 1 91 ? -5.568 -6.792 12.963 1.00 87.38 91 TYR A CA 1
ATOM 659 C C . TYR A 1 91 ? -5.593 -7.699 11.725 1.00 87.38 91 TYR A C 1
ATOM 661 O O . TYR A 1 91 ? -6.551 -7.664 10.953 1.00 87.38 91 TYR A O 1
ATOM 669 N N . PHE A 1 92 ? -4.577 -8.548 11.546 1.00 88.25 92 PHE A N 1
ATOM 670 C CA . PHE A 1 92 ? -4.537 -9.460 10.402 1.00 88.25 92 PHE A CA 1
ATOM 671 C C . PHE A 1 92 ? -5.631 -10.521 10.482 1.00 88.25 92 PHE A C 1
ATOM 673 O O . PHE A 1 92 ? -6.278 -10.790 9.471 1.00 88.25 92 PHE A O 1
ATOM 680 N N . ARG A 1 93 ? -5.906 -11.071 11.672 1.00 89.62 93 ARG A N 1
ATOM 681 C CA . ARG A 1 93 ? -6.999 -12.031 11.861 1.00 89.62 93 ARG A CA 1
ATOM 682 C C . ARG A 1 93 ? -8.338 -11.463 11.391 1.00 89.62 93 ARG A C 1
ATOM 684 O O . ARG A 1 93 ? -9.022 -12.116 10.613 1.00 89.62 93 ARG A O 1
ATOM 691 N N . LEU A 1 94 ? -8.681 -10.241 11.800 1.00 88.19 94 LEU A N 1
ATOM 692 C CA . LEU A 1 94 ? -9.922 -9.584 11.378 1.00 88.19 94 LEU A CA 1
ATOM 693 C C . LEU A 1 94 ? -10.013 -9.432 9.853 1.00 88.19 94 LEU A C 1
ATOM 695 O O . LEU A 1 94 ? -11.101 -9.549 9.288 1.00 88.19 94 LEU A O 1
ATOM 699 N N . GLN A 1 95 ? -8.874 -9.237 9.185 1.00 89.06 95 GLN A N 1
ATOM 700 C CA . GLN A 1 95 ? -8.851 -9.038 7.738 1.00 89.06 95 GLN A CA 1
ATOM 701 C C . GLN A 1 95 ? -9.033 -10.359 6.985 1.00 89.06 95 GLN A C 1
ATOM 703 O O . GLN A 1 95 ? -9.733 -10.400 5.975 1.00 89.06 95 GLN A O 1
ATOM 708 N N . PHE A 1 96 ? -8.479 -11.450 7.514 1.00 90.25 96 PHE A N 1
ATOM 709 C CA . PHE A 1 96 ? -8.644 -12.796 6.958 1.00 90.25 96 PHE A CA 1
ATOM 710 C C . PHE A 1 96 ? -9.955 -13.485 7.361 1.00 90.25 96 PHE A C 1
ATOM 712 O O . PHE A 1 96 ? -10.306 -14.506 6.779 1.00 90.25 96 PHE A O 1
ATOM 719 N N . GLU A 1 97 ? -10.715 -12.933 8.308 1.00 90.25 97 GLU A N 1
ATOM 720 C CA . GLU A 1 97 ? -12.082 -13.392 8.591 1.00 90.25 97 GLU A CA 1
ATOM 721 C C . GLU A 1 97 ? -13.090 -12.934 7.521 1.00 90.25 97 GLU A C 1
ATOM 723 O O . GLU A 1 97 ? -14.225 -13.404 7.516 1.00 90.25 97 GLU A O 1
ATOM 728 N N . PHE A 1 98 ? -12.701 -12.015 6.624 1.00 88.44 98 PHE A N 1
ATOM 729 C CA . PHE A 1 98 ? -13.508 -11.522 5.495 1.00 88.44 98 PHE A CA 1
ATOM 730 C C . PHE A 1 98 ? -14.925 -11.042 5.863 1.00 88.44 98 PHE A C 1
ATOM 732 O O . PHE A 1 98 ? -15.811 -10.974 5.014 1.00 88.44 98 PHE A O 1
ATOM 739 N N . LYS A 1 99 ? -15.142 -10.637 7.121 1.00 87.44 99 LYS A N 1
ATOM 740 C CA . LYS A 1 99 ? -16.448 -10.175 7.628 1.00 87.44 99 LYS A CA 1
ATOM 741 C C . LYS A 1 99 ? -16.941 -8.884 6.982 1.00 87.44 99 LYS A C 1
ATOM 743 O O . LYS A 1 99 ? -18.125 -8.574 7.049 1.00 87.44 99 LYS A O 1
ATOM 748 N N . THR A 1 100 ? -16.038 -8.100 6.399 1.00 86.06 100 THR A N 1
ATOM 749 C CA . THR A 1 100 ? -16.371 -6.832 5.749 1.00 86.06 100 THR A CA 1
ATOM 750 C C . THR A 1 100 ? -15.750 -6.758 4.364 1.00 86.06 100 THR A C 1
ATOM 752 O O . THR A 1 100 ? -14.672 -7.293 4.115 1.00 86.06 100 THR A O 1
ATOM 755 N N . PHE A 1 101 ? -16.391 -6.018 3.460 1.00 86.19 101 PHE A N 1
ATOM 756 C CA . PHE A 1 101 ? -15.827 -5.765 2.133 1.00 86.19 101 PHE A CA 1
ATOM 757 C C . PHE A 1 101 ? -14.462 -5.056 2.206 1.00 86.19 101 PHE A C 1
ATOM 759 O O . PHE A 1 101 ? -13.560 -5.341 1.427 1.00 86.19 101 PHE A O 1
ATOM 766 N N . ILE A 1 102 ? -14.267 -4.183 3.199 1.00 85.56 102 ILE A N 1
ATOM 767 C CA . ILE A 1 102 ? -12.993 -3.486 3.436 1.00 85.56 102 ILE A CA 1
ATOM 768 C C . ILE A 1 102 ? -11.873 -4.477 3.770 1.00 85.56 102 ILE A C 1
ATOM 770 O O . ILE A 1 102 ? -10.749 -4.302 3.302 1.00 85.56 102 ILE A O 1
ATOM 774 N N . ALA A 1 103 ? -12.174 -5.522 4.546 1.00 86.75 103 ALA A N 1
ATOM 775 C CA . ALA A 1 103 ? -11.225 -6.591 4.838 1.00 86.75 103 ALA A CA 1
ATOM 776 C C . ALA A 1 103 ? -10.779 -7.303 3.550 1.00 86.75 103 ALA A C 1
ATOM 778 O O . ALA A 1 103 ? -9.582 -7.473 3.331 1.00 86.75 103 ALA A O 1
ATOM 779 N N . VAL A 1 104 ? -11.715 -7.602 2.641 1.00 88.44 104 VAL A N 1
ATOM 780 C CA . VAL A 1 104 ? -11.400 -8.176 1.320 1.00 88.44 104 VAL A CA 1
ATOM 781 C C . VAL A 1 104 ? -10.490 -7.243 0.517 1.00 88.44 104 VAL A C 1
ATOM 783 O O . VAL A 1 104 ? -9.440 -7.673 0.043 1.00 88.44 104 VAL A O 1
ATOM 786 N N . VAL A 1 105 ? -10.840 -5.955 0.411 1.00 88.69 105 VAL A N 1
ATOM 787 C CA . VAL A 1 105 ? -10.034 -4.942 -0.301 1.00 88.69 105 VAL A CA 1
ATOM 788 C C . VAL A 1 105 ? -8.601 -4.877 0.242 1.00 88.69 105 VAL A C 1
ATOM 790 O O . VAL A 1 105 ? -7.646 -4.760 -0.526 1.00 88.69 105 VAL A O 1
ATOM 793 N N . ARG A 1 106 ? -8.426 -5.003 1.560 1.00 87.31 106 ARG A N 1
ATOM 794 C CA . ARG A 1 106 ? -7.104 -5.012 2.203 1.00 87.31 106 ARG A CA 1
ATOM 795 C C . ARG A 1 106 ? -6.305 -6.254 1.900 1.00 87.31 106 ARG A C 1
ATOM 797 O O . ARG A 1 106 ? -5.138 -6.135 1.548 1.00 87.31 106 ARG A O 1
ATOM 804 N N . VAL A 1 107 ? -6.923 -7.425 1.980 1.00 89.62 107 VAL A N 1
ATOM 805 C CA . VAL A 1 107 ? -6.248 -8.678 1.626 1.00 89.62 107 VAL A CA 1
ATOM 806 C C . VAL A 1 107 ? -5.826 -8.661 0.155 1.00 89.62 107 VAL A C 1
ATOM 808 O O . VAL A 1 107 ? -4.700 -9.044 -0.163 1.00 89.62 107 VAL A O 1
ATOM 811 N N . VAL A 1 108 ? -6.666 -8.124 -0.736 1.00 89.25 108 VAL A N 1
ATOM 812 C CA . VAL A 1 108 ? -6.295 -7.893 -2.139 1.00 89.25 108 VAL A CA 1
ATOM 813 C C . VAL A 1 108 ? -5.082 -6.964 -2.230 1.00 89.25 108 VAL A C 1
ATOM 815 O O . VAL A 1 108 ? -4.122 -7.302 -2.915 1.00 89.25 108 VAL A O 1
ATOM 818 N N . MET A 1 109 ? -5.038 -5.843 -1.505 1.00 87.88 109 MET A N 1
ATOM 819 C CA . MET A 1 109 ? -3.828 -5.004 -1.481 1.00 87.88 109 MET A CA 1
ATOM 820 C C . MET A 1 109 ? -2.595 -5.736 -0.954 1.00 87.88 109 MET A C 1
ATOM 822 O O . MET A 1 109 ? -1.521 -5.557 -1.526 1.00 87.88 109 MET A O 1
ATOM 826 N N . PHE A 1 110 ? -2.724 -6.556 0.094 1.00 87.44 110 PHE A N 1
ATOM 827 C CA . PHE A 1 110 ? -1.596 -7.305 0.662 1.00 87.44 110 PHE A CA 1
ATOM 828 C C . PHE A 1 110 ? -0.962 -8.240 -0.365 1.00 87.44 110 PHE A C 1
ATOM 830 O O . PHE A 1 110 ? 0.242 -8.461 -0.315 1.00 87.44 110 PHE A O 1
ATOM 837 N N . ALA A 1 111 ? -1.745 -8.747 -1.318 1.00 89.00 111 ALA A N 1
ATOM 838 C CA . ALA A 1 111 ? -1.229 -9.520 -2.438 1.00 89.00 111 ALA A CA 1
ATOM 839 C C . ALA A 1 111 ? -0.713 -8.615 -3.571 1.00 89.00 111 ALA A C 1
ATOM 841 O O . ALA A 1 111 ? 0.420 -8.749 -4.031 1.00 89.00 111 ALA A O 1
ATOM 842 N N . PHE A 1 112 ? -1.523 -7.665 -4.038 1.00 88.38 112 PHE A N 1
ATOM 843 C CA . PHE A 1 112 ? -1.228 -6.907 -5.256 1.00 88.38 112 PHE A CA 1
ATOM 844 C C . PHE A 1 112 ? -0.116 -5.866 -5.082 1.00 88.38 112 PHE A C 1
ATOM 846 O O . PHE A 1 112 ? 0.587 -5.585 -6.055 1.00 88.38 112 PHE A O 1
ATOM 853 N N . ALA A 1 113 ? 0.084 -5.309 -3.886 1.00 87.12 113 ALA A N 1
ATOM 854 C CA . ALA A 1 113 ? 1.174 -4.373 -3.614 1.00 87.12 113 ALA A CA 1
ATOM 855 C C . ALA A 1 113 ? 2.565 -5.021 -3.781 1.00 87.12 113 ALA A C 1
ATOM 857 O O . ALA A 1 113 ? 3.335 -4.516 -4.604 1.00 87.12 113 ALA A O 1
ATOM 858 N N . PRO A 1 114 ? 2.900 -6.152 -3.121 1.00 89.44 114 PRO A N 1
ATOM 859 C CA . PRO A 1 114 ? 4.191 -6.806 -3.325 1.00 89.44 114 PRO A CA 1
ATOM 860 C C . PRO A 1 114 ? 4.347 -7.365 -4.741 1.00 89.44 114 PRO A C 1
ATOM 862 O O . PRO A 1 114 ? 5.430 -7.247 -5.309 1.00 89.44 114 PRO A O 1
ATOM 865 N N . PHE A 1 115 ? 3.288 -7.889 -5.373 1.00 89.75 115 PHE A N 1
ATOM 866 C CA . PHE A 1 115 ? 3.383 -8.276 -6.785 1.00 89.75 115 PHE A CA 1
ATOM 867 C C . PHE A 1 115 ? 3.716 -7.076 -7.676 1.00 89.75 115 PHE A C 1
ATOM 869 O O . PHE A 1 115 ? 4.606 -7.167 -8.519 1.00 89.75 115 PHE A O 1
ATOM 876 N N . THR A 1 116 ? 3.062 -5.932 -7.469 1.00 87.12 116 THR A N 1
ATOM 877 C CA . THR A 1 116 ? 3.359 -4.706 -8.224 1.00 87.12 116 THR A CA 1
ATOM 878 C C . THR A 1 116 ? 4.803 -4.259 -8.009 1.00 87.12 116 THR A C 1
ATOM 880 O O . THR A 1 116 ? 5.461 -3.904 -8.984 1.00 87.12 116 THR A O 1
ATOM 883 N N . LEU A 1 117 ? 5.316 -4.342 -6.779 1.00 87.75 117 LEU A N 1
ATOM 884 C CA . LEU A 1 117 ? 6.711 -4.038 -6.459 1.00 87.75 117 LEU A CA 1
ATOM 885 C C . LEU A 1 117 ? 7.678 -4.951 -7.229 1.00 87.75 117 LEU A C 1
ATOM 887 O O . LEU A 1 117 ? 8.558 -4.467 -7.939 1.00 87.75 117 LEU A O 1
ATOM 891 N N . ILE A 1 118 ? 7.479 -6.269 -7.143 1.00 87.50 118 ILE A N 1
ATOM 892 C CA . ILE A 1 118 ? 8.324 -7.271 -7.807 1.00 87.50 118 ILE A CA 1
ATOM 893 C C . ILE A 1 118 ? 8.327 -7.043 -9.325 1.00 87.50 118 ILE A C 1
ATOM 895 O O . ILE A 1 118 ? 9.385 -6.915 -9.944 1.00 87.50 118 ILE A O 1
ATOM 899 N N . PHE A 1 119 ? 7.145 -6.913 -9.931 1.00 83.56 119 PHE A N 1
ATOM 900 C CA . PHE A 1 119 ? 7.015 -6.691 -11.371 1.00 83.56 119 PHE A CA 1
ATOM 901 C C . PHE A 1 119 ? 7.463 -5.303 -11.828 1.00 83.56 119 PHE A C 1
ATOM 903 O O . PHE A 1 119 ? 7.736 -5.140 -13.012 1.00 83.56 119 PHE A O 1
ATOM 910 N N . ALA A 1 120 ? 7.553 -4.309 -10.946 1.00 83.94 120 ALA A N 1
ATOM 911 C CA . ALA A 1 120 ? 8.137 -3.015 -11.286 1.00 83.94 120 ALA A CA 1
ATOM 912 C C . ALA A 1 120 ? 9.679 -3.059 -11.285 1.00 83.94 120 ALA A C 1
ATOM 914 O O . ALA A 1 120 ? 10.308 -2.362 -12.082 1.00 83.94 120 ALA A O 1
ATOM 915 N N . ILE A 1 121 ? 10.289 -3.917 -10.457 1.00 81.56 121 ILE A N 1
ATOM 916 C CA . ILE A 1 121 ? 11.752 -4.065 -10.334 1.00 81.56 121 ILE A CA 1
ATOM 917 C C . ILE A 1 121 ? 12.352 -4.969 -11.429 1.00 81.56 121 ILE A C 1
ATOM 919 O O . ILE A 1 121 ? 13.447 -4.703 -11.933 1.00 81.56 121 ILE A O 1
ATOM 923 N N . ILE A 1 122 ? 11.652 -6.031 -11.832 1.00 71.62 122 ILE A N 1
ATOM 924 C CA . ILE A 1 122 ? 12.125 -6.985 -12.855 1.00 71.62 122 ILE A CA 1
ATOM 925 C C . ILE A 1 122 ? 12.414 -6.346 -14.242 1.00 71.62 122 ILE A C 1
ATOM 927 O O . ILE A 1 122 ? 13.465 -6.631 -14.821 1.00 71.62 122 ILE A O 1
ATOM 931 N N . PRO A 1 123 ? 11.556 -5.485 -14.829 1.00 61.53 123 PRO A N 1
ATOM 932 C CA . PRO A 1 123 ? 11.769 -4.971 -16.183 1.00 61.53 123 PRO A CA 1
ATOM 933 C C . PRO A 1 123 ? 13.055 -4.144 -16.378 1.00 61.53 123 PRO A C 1
ATOM 935 O O . PRO A 1 123 ? 13.712 -4.335 -17.407 1.00 61.53 123 PRO A O 1
ATOM 938 N N . PRO A 1 124 ? 13.467 -3.242 -15.461 1.00 59.22 124 PRO A N 1
ATOM 939 C CA . PRO A 1 124 ? 14.742 -2.540 -15.600 1.00 59.22 124 PRO A CA 1
ATOM 940 C C . PRO A 1 124 ? 15.959 -3.430 -15.308 1.00 59.22 124 PRO A C 1
ATOM 942 O O . PRO A 1 124 ? 16.981 -3.273 -15.975 1.00 59.22 124 PRO A O 1
ATOM 945 N N . THR A 1 125 ? 15.868 -4.386 -14.377 1.00 55.91 125 THR A N 1
ATOM 946 C CA . THR A 1 125 ? 17.017 -5.232 -13.992 1.00 55.91 125 THR A CA 1
ATOM 947 C C . THR A 1 125 ? 17.405 -6.234 -15.083 1.00 55.91 125 THR A C 1
ATOM 949 O O . THR A 1 125 ? 18.590 -6.404 -15.365 1.00 55.91 125 THR A O 1
ATOM 952 N N . LEU A 1 126 ? 16.442 -6.797 -15.819 1.00 55.69 126 LEU A N 1
ATOM 953 C CA . LEU A 1 126 ? 16.730 -7.679 -16.963 1.00 55.69 126 LEU A CA 1
ATOM 954 C C . LEU A 1 126 ? 17.340 -6.949 -18.171 1.00 55.69 126 LEU A C 1
ATOM 956 O O . LEU A 1 126 ? 17.940 -7.580 -19.043 1.00 55.69 126 LEU A O 1
ATOM 960 N N . LYS A 1 127 ? 17.234 -5.615 -18.235 1.00 57.03 127 LYS A N 1
ATOM 961 C CA . LYS A 1 127 ? 17.862 -4.812 -19.294 1.00 57.03 127 LYS A CA 1
ATOM 962 C C . LYS A 1 127 ? 19.393 -4.868 -19.220 1.00 57.03 127 LYS A C 1
ATOM 964 O O . LYS A 1 127 ? 20.033 -4.770 -20.262 1.00 57.03 127 LYS A O 1
ATOM 969 N N . TYR A 1 128 ? 19.952 -5.092 -18.027 1.00 53.50 128 TYR A N 1
ATOM 970 C CA . TYR A 1 128 ? 21.390 -5.289 -17.815 1.00 53.50 128 TYR A CA 1
ATOM 971 C C . TYR A 1 128 ? 21.888 -6.662 -18.288 1.00 53.50 128 TYR A C 1
ATOM 973 O O . TYR A 1 128 ? 23.024 -6.773 -18.734 1.00 53.50 128 TYR A O 1
ATOM 981 N N . LEU A 1 129 ? 21.034 -7.692 -18.258 1.00 52.47 129 LEU A N 1
ATOM 982 C CA . LEU A 1 129 ? 21.360 -9.038 -18.753 1.00 52.47 129 LEU A CA 1
ATOM 983 C C . LEU A 1 129 ? 21.084 -9.217 -20.247 1.00 52.47 129 LEU A C 1
ATOM 985 O O . LEU A 1 129 ? 21.553 -10.173 -20.861 1.00 52.47 129 LEU A O 1
ATOM 989 N N . ARG A 1 130 ? 20.352 -8.286 -20.863 1.00 54.94 130 ARG A N 1
ATOM 990 C CA . ARG A 1 130 ? 20.146 -8.247 -22.310 1.00 54.94 130 ARG A CA 1
ATOM 991 C C . ARG A 1 130 ? 21.394 -7.675 -22.984 1.00 54.94 130 ARG A C 1
ATOM 993 O O . ARG A 1 130 ? 21.355 -6.597 -23.577 1.00 54.94 130 ARG A O 1
ATOM 1000 N N . TRP A 1 131 ? 22.496 -8.414 -22.869 1.00 51.28 131 TRP A N 1
ATOM 1001 C CA . TRP A 1 131 ? 23.714 -8.240 -23.648 1.00 51.28 131 TRP A CA 1
ATOM 1002 C C . TRP A 1 131 ? 23.298 -8.232 -25.123 1.00 51.28 131 TRP A C 1
ATOM 1004 O O . TRP A 1 131 ? 22.902 -9.252 -25.685 1.00 51.28 131 TRP A O 1
ATOM 1014 N N . ARG A 1 132 ? 23.262 -7.045 -25.734 1.00 57.88 132 ARG A N 1
ATOM 1015 C CA . ARG A 1 132 ? 23.178 -6.935 -27.187 1.00 57.88 132 ARG A CA 1
ATOM 1016 C C . ARG A 1 132 ? 24.582 -7.254 -27.689 1.00 57.88 132 ARG A C 1
ATOM 1018 O O . ARG A 1 132 ? 25.492 -6.518 -27.310 1.00 57.88 132 ARG A O 1
ATOM 1025 N N . PRO A 1 133 ? 24.788 -8.274 -28.538 1.00 59.53 133 PRO A N 1
ATOM 1026 C CA . PRO A 1 133 ? 25.971 -8.278 -29.378 1.00 59.53 133 PRO A CA 1
ATOM 1027 C C . PRO A 1 133 ? 25.945 -6.939 -30.114 1.00 59.53 133 PRO A C 1
ATOM 1029 O O . PRO A 1 133 ? 24.956 -6.632 -30.790 1.00 59.53 133 PRO A O 1
ATOM 1032 N N . SER A 1 134 ? 26.964 -6.098 -29.920 1.00 60.97 134 SER A N 1
ATOM 1033 C CA . SER A 1 134 ? 27.174 -4.973 -30.829 1.00 60.97 134 SER A CA 1
ATOM 1034 C C . SER A 1 134 ? 27.083 -5.544 -32.242 1.00 60.97 134 SER A C 1
ATOM 1036 O O . SER A 1 134 ? 27.724 -6.572 -32.489 1.00 60.97 134 SER A O 1
ATOM 1038 N N . PRO A 1 135 ? 26.268 -4.970 -33.148 1.00 60.62 135 PRO A N 1
ATOM 1039 C CA . PRO A 1 135 ? 26.273 -5.417 -34.530 1.00 60.62 135 PRO A CA 1
ATOM 1040 C C . PRO A 1 135 ? 27.729 -5.389 -34.981 1.00 60.62 135 PRO A C 1
ATOM 1042 O O . PRO A 1 135 ? 28.391 -4.358 -34.836 1.00 60.62 135 PRO A O 1
ATOM 1045 N N . ALA A 1 136 ? 28.241 -6.549 -35.403 1.00 60.91 136 ALA A N 1
ATOM 1046 C CA . ALA A 1 136 ? 29.591 -6.668 -35.921 1.00 60.91 136 ALA A CA 1
ATOM 1047 C C . ALA A 1 136 ? 29.771 -5.533 -36.930 1.00 60.91 136 ALA A C 1
ATOM 1049 O O . ALA A 1 136 ? 28.996 -5.433 -37.884 1.00 60.91 136 ALA A O 1
ATOM 1050 N N . GLN A 1 137 ? 30.706 -4.617 -36.654 1.00 62.38 137 GLN A N 1
ATOM 1051 C CA . GLN A 1 137 ? 31.023 -3.555 -37.597 1.00 62.38 137 GLN A CA 1
ATOM 1052 C C . GLN A 1 137 ? 31.272 -4.228 -38.951 1.00 62.38 137 GLN A C 1
ATOM 1054 O O . GLN A 1 137 ? 32.080 -5.161 -39.000 1.00 62.38 137 GLN A O 1
ATOM 1059 N N . PRO A 1 138 ? 30.583 -3.818 -40.032 1.00 59.31 138 PRO A N 1
ATOM 1060 C CA . PRO A 1 138 ? 30.888 -4.343 -41.347 1.00 59.31 138 PRO A CA 1
ATOM 1061 C C . PRO A 1 138 ? 32.371 -4.085 -41.597 1.00 59.31 138 PRO A C 1
ATOM 1063 O O . PRO A 1 138 ? 32.825 -2.941 -41.509 1.00 59.31 138 PRO A O 1
ATOM 1066 N N . TYR A 1 139 ? 33.123 -5.157 -41.834 1.00 57.38 139 TYR A N 1
ATOM 1067 C CA . TYR A 1 139 ? 34.531 -5.105 -42.194 1.00 57.38 139 TYR A CA 1
ATOM 1068 C C . TYR A 1 139 ? 34.704 -4.091 -43.330 1.00 57.38 139 TYR A C 1
ATOM 1070 O O . TYR A 1 139 ? 34.247 -4.321 -44.448 1.00 57.38 139 TYR A O 1
ATOM 1078 N N . ARG A 1 140 ? 35.301 -2.934 -43.027 1.00 57.47 140 ARG A N 1
ATOM 1079 C CA . ARG A 1 140 ? 35.649 -1.910 -44.016 1.00 57.47 140 ARG A CA 1
ATOM 1080 C C . ARG A 1 140 ? 36.971 -2.354 -44.651 1.00 57.47 140 ARG A C 1
ATOM 1082 O O . ARG A 1 140 ? 37.977 -2.374 -43.937 1.00 57.47 140 ARG A O 1
ATOM 1089 N N . PRO A 1 141 ? 37.020 -2.722 -45.944 1.00 56.72 141 PRO A N 1
ATOM 1090 C CA . PRO A 1 141 ? 38.285 -3.033 -46.597 1.00 56.72 141 PRO A CA 1
ATOM 1091 C C . PRO A 1 141 ? 39.163 -1.778 -46.593 1.00 56.72 141 PRO A C 1
ATOM 1093 O O . PRO A 1 141 ? 38.746 -0.714 -47.045 1.00 56.72 141 PRO A O 1
ATOM 1096 N N . ARG A 1 142 ? 40.383 -1.899 -46.066 1.00 54.69 142 ARG A N 1
ATOM 1097 C CA . ARG A 1 142 ? 41.323 -0.793 -45.807 1.00 54.69 142 ARG A CA 1
ATOM 1098 C C . ARG A 1 142 ? 41.946 -0.161 -47.069 1.00 54.69 142 ARG A C 1
ATOM 1100 O O . ARG A 1 142 ? 42.804 0.699 -46.937 1.00 54.69 142 ARG A O 1
ATOM 1107 N N . ASN A 1 143 ? 41.516 -0.542 -48.276 1.00 56.03 143 ASN A N 1
ATOM 1108 C CA . ASN A 1 143 ? 42.238 -0.246 -49.523 1.00 56.03 143 ASN A CA 1
ATOM 1109 C C . ASN A 1 143 ? 41.402 0.498 -50.585 1.00 56.03 143 ASN A C 1
ATOM 1111 O O . ASN A 1 143 ? 41.512 0.199 -51.771 1.00 56.03 143 ASN A O 1
ATOM 1115 N N . GLN A 1 144 ? 40.578 1.477 -50.202 1.00 56.34 144 GLN A N 1
ATOM 1116 C CA . GLN A 1 144 ? 40.107 2.477 -51.170 1.00 56.34 144 GLN A CA 1
ATOM 1117 C C . GLN A 1 144 ? 41.102 3.641 -51.201 1.00 56.34 144 GLN A C 1
ATOM 1119 O O . GLN A 1 144 ? 41.031 4.565 -50.395 1.00 56.34 144 GLN A O 1
ATOM 1124 N N . PHE A 1 145 ? 42.072 3.546 -52.113 1.00 5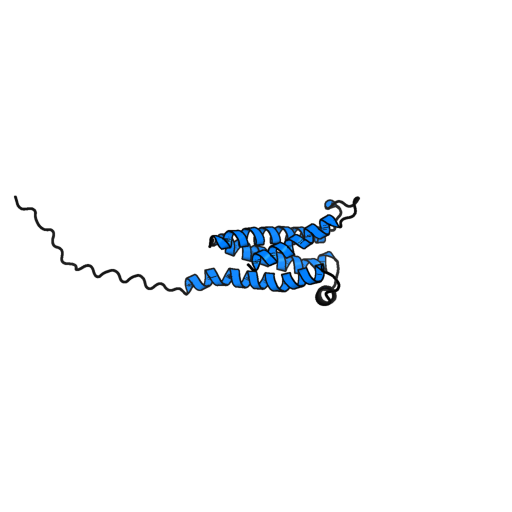9.94 145 PHE A N 1
ATOM 1125 C CA . PHE A 1 145 ? 42.929 4.663 -52.504 1.00 59.94 145 PHE A CA 1
ATOM 1126 C C . PHE A 1 145 ? 42.068 5.794 -53.096 1.00 59.94 145 PHE A C 1
ATOM 1128 O O . PHE A 1 145 ? 41.114 5.498 -53.823 1.00 59.94 145 PHE A O 1
ATOM 1135 N N . PRO A 1 146 ? 42.377 7.077 -52.832 1.00 54.66 146 PRO A N 1
ATOM 1136 C CA . PRO A 1 146 ? 41.709 8.172 -53.518 1.00 54.66 146 PRO A CA 1
ATOM 1137 C C . PRO A 1 146 ? 42.048 8.107 -55.013 1.00 54.66 146 PRO A C 1
ATOM 1139 O O . PRO A 1 146 ? 43.214 8.180 -55.398 1.00 54.66 146 PRO A O 1
ATOM 1142 N N . GLN A 1 147 ? 41.024 7.949 -55.855 1.00 60.94 147 GLN A N 1
ATOM 1143 C CA . GLN A 1 147 ? 41.142 8.150 -57.297 1.00 60.94 147 GLN A CA 1
ATOM 1144 C C . GLN A 1 147 ? 41.533 9.614 -57.535 1.00 60.94 147 GLN A C 1
ATOM 1146 O O . GLN A 1 147 ? 40.777 10.524 -57.198 1.00 60.94 147 GLN A O 1
ATOM 1151 N N . GLN A 1 148 ? 42.736 9.834 -58.066 1.00 58.78 148 GLN A N 1
ATOM 1152 C CA . GLN A 1 148 ? 43.176 11.138 -58.554 1.00 58.78 148 GLN A CA 1
ATOM 1153 C C . GLN A 1 148 ? 42.263 11.570 -59.715 1.00 58.78 148 GLN A C 1
ATOM 1155 O O . GLN A 1 148 ? 42.134 10.813 -60.680 1.00 58.78 148 GLN A O 1
ATOM 1160 N N . PRO A 1 149 ? 41.640 12.761 -59.668 1.00 55.44 149 PRO A N 1
ATOM 1161 C CA . PRO A 1 149 ? 41.020 13.355 -60.843 1.00 55.44 149 PRO A CA 1
ATOM 1162 C C . PRO A 1 149 ? 42.144 13.833 -61.766 1.00 55.44 149 PRO A C 1
ATOM 1164 O O . PRO A 1 149 ? 42.859 14.775 -61.435 1.00 55.44 149 PRO A O 1
ATOM 1167 N N . GLY A 1 150 ? 42.337 13.148 -62.889 1.00 58.22 150 GLY A N 1
ATOM 1168 C CA . GLY A 1 150 ? 43.171 13.649 -63.974 1.00 58.22 150 GLY A CA 1
ATOM 1169 C C . GLY A 1 150 ? 42.356 14.579 -64.861 1.00 58.22 150 GLY A C 1
ATOM 1170 O O . GLY A 1 150 ? 41.346 14.121 -65.385 1.00 58.22 150 GLY A O 1
ATOM 1171 N N . TRP A 1 151 ? 42.803 15.830 -64.989 1.00 46.94 151 TRP A N 1
ATOM 1172 C CA . TRP A 1 151 ? 42.745 16.698 -66.174 1.00 46.94 151 TRP A CA 1
ATOM 1173 C C . TRP A 1 151 ? 43.824 17.771 -66.026 1.00 46.94 151 TRP A C 1
ATOM 1175 O O . TRP A 1 151 ? 43.851 18.422 -64.957 1.00 46.94 151 TRP A O 1
#

Rad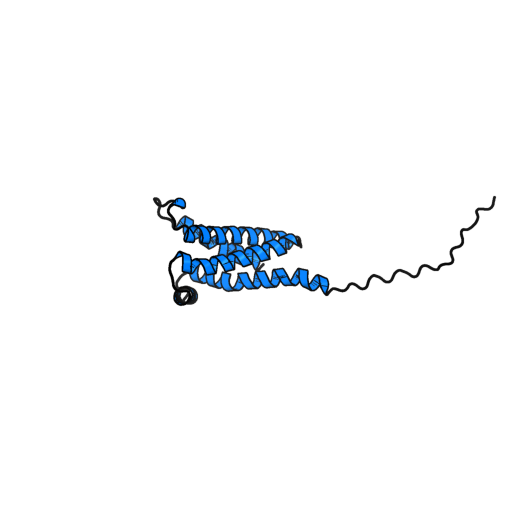ius of gyration: 25.63 Å; chains: 1; bounding box: 65×31×85 Å

Foldseek 3Di:
DLLLLLLVLLCCVLVVVVVPPPPPDDLVPADVLVNVLSVLSNQLSVLSVVLVVVVVVVDLSSLVSLLSSLVSLVVSLVSVCVSVVHDPVVVLVVLVVPPDPNSVSNVSNVPSSVVSNVVSPPPVVCVVVPPDPPPPDPPDPPDPDDDDDDD

Secondary structure (DSSP, 8-state):
-HHHHHHHHHHHHHHHHHHTS-TT--GGGS-HHHHHHHHHHHHHHHHHHHHHHHHHTT-HHHHHHHHHHHHHHHHHHHHHHHHTT--HHHHHHHHHTT-SHHHHHHHHHHHHHHHHHHHHHHHHHHHHH--PPPPPPP---S---------

pLDDT: mean 80.29, std 12.5, range [46.94, 92.81]

Sequence (151 aa):
MFGLVAAGCAGYIPIYFFLRLPSGFSIGNLPGLVLTMLGLYLLAALFLLIGALSAFFRSVAGAVLLVLGSLLVIAAVLVEPLAFNGTYGVYFRLQFEFKTFIAVVRVVMFAFAPFTLIFAIIPPTLKYLRWRPSPAQPYRPRNQFPQQPGW